Protein AF-A0A7C9FZI3-F1 (afdb_monomer)

Nearest PDB structures (foldseek):
  8s8i-assembly1_m  TM=3.410E-01  e=2.390E+00  Saccharomyces cerevisiae S288C
  3die-assembly1_B  TM=2.657E-01  e=6.035E+00  Staphylococcus aureus

Organism: NCBI:txid2654236

Radius of gyration: 15.83 Å; Cα contacts (8 Å, |Δi|>4): 42; chains: 1; bounding box: 43×38×26 Å

InterPro domains:
  IPR006442 Type II toxin-antitoxin system, antitoxin Phd/YefM [PF02604] (2-38)
  IPR036165 YefM-like superfamily [SSF143120] (2-41)

Sequence (54 aa):
MREQLPDLLNRAAYLHEPTLVTRQGKAVAVLVAVRDWGQHLRMEASSPTCETEG

Mean predicted aligned error: 8.3 Å

Secondary structure (DSSP, 8-state):
-TTTHHHHHHHHHHS---EEEEETTEEEEEE--HHHHHHHHHHHHHS-------

pLDDT: mean 81.98, std 12.7, range [46.44, 94.06]

Solvent-accessible surface area (backbone atoms only — not comparable to full-atom values): 3391 Å² total; per-residue (Å²): 103,85,86,49,43,66,61,53,50,46,37,11,64,75,67,69,38,74,40,80,41,66,58,96,90,36,82,74,49,74,44,62,29,69,67,57,51,58,48,51,54,50,51,60,73,67,47,77,76,81,74,77,78,129

Structure (mmCIF, N/CA/C/O backbone):
data_AF-A0A7C9FZI3-F1
#
_entry.id   AF-A0A7C9FZI3-F1
#
loop_
_atom_site.group_PDB
_atom_site.id
_atom_site.type_symbol
_atom_site.label_atom_id
_atom_site.label_alt_id
_atom_site.label_comp_id
_atom_site.label_asym_id
_atom_site.label_entity_id
_atom_site.label_seq_id
_atom_site.pdbx_PDB_ins_code
_atom_site.Cartn_x
_atom_site.Cartn_y
_atom_site.Cartn_z
_atom_site.occupancy
_atom_site.B_iso_or_equiv
_atom_site.auth_seq_id
_atom_site.auth_comp_id
_atom_site.auth_asym_id
_atom_site.auth_atom_id
_atom_site.pdbx_PDB_model_num
ATOM 1 N N . MET A 1 1 ? -13.625 2.617 5.963 1.00 67.06 1 MET A N 1
ATOM 2 C CA . MET A 1 1 ? -12.886 2.349 4.705 1.00 67.06 1 MET A CA 1
ATOM 3 C C . MET A 1 1 ? -13.454 3.082 3.505 1.00 67.06 1 MET A C 1
ATOM 5 O O . MET A 1 1 ? -12.682 3.786 2.885 1.00 67.06 1 MET A O 1
ATOM 9 N N . ARG A 1 2 ? -14.744 2.953 3.150 1.00 74.38 2 ARG A N 1
ATOM 10 C CA . ARG A 1 2 ?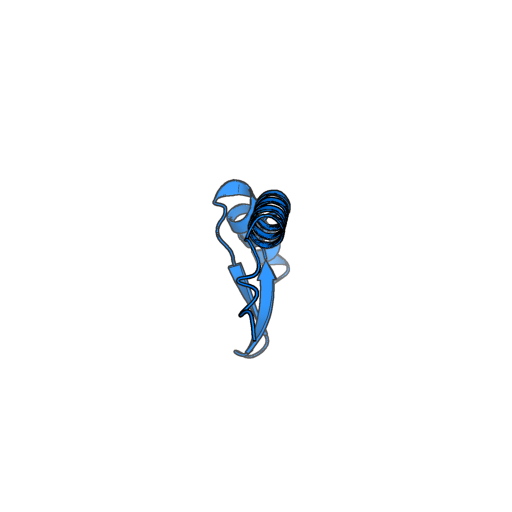 -15.274 3.570 1.915 1.00 74.38 2 ARG A CA 1
ATOM 11 C C . ARG A 1 2 ? -15.065 5.098 1.861 1.00 74.38 2 ARG A C 1
ATOM 13 O O . ARG A 1 2 ? -14.717 5.610 0.810 1.00 74.38 2 ARG A O 1
ATOM 20 N N . GLU A 1 3 ? -15.158 5.775 3.005 1.00 83.25 3 GLU A N 1
ATOM 21 C CA . GLU A 1 3 ? -14.880 7.218 3.153 1.00 83.25 3 GLU A CA 1
ATOM 22 C C . GLU A 1 3 ? -13.384 7.578 3.134 1.00 83.25 3 GLU A C 1
ATOM 24 O O . GLU A 1 3 ? -13.024 8.669 2.725 1.00 83.25 3 GLU A O 1
ATOM 29 N N . GLN A 1 4 ? -12.506 6.655 3.538 1.00 81.88 4 GLN A N 1
ATOM 30 C CA . GLN A 1 4 ? -11.047 6.856 3.606 1.00 81.88 4 GLN A CA 1
ATOM 31 C C . GLN A 1 4 ? -10.325 6.365 2.345 1.00 81.88 4 GLN A C 1
ATOM 33 O O . GLN A 1 4 ? -9.125 6.563 2.192 1.00 81.88 4 GLN A O 1
ATOM 38 N N . LEU A 1 5 ? -11.041 5.684 1.448 1.00 82.69 5 LEU A N 1
ATOM 39 C CA . LEU A 1 5 ? -10.474 5.100 0.240 1.00 82.69 5 LEU A CA 1
ATOM 40 C C . LEU A 1 5 ? -9.802 6.149 -0.667 1.00 82.69 5 LEU A C 1
ATOM 42 O O . LEU A 1 5 ? -8.708 5.850 -1.139 1.00 82.69 5 LEU A O 1
ATOM 46 N N . PRO A 1 6 ? -10.364 7.359 -0.879 1.00 86.44 6 PRO A N 1
ATOM 47 C CA . PRO A 1 6 ? -9.696 8.394 -1.670 1.00 86.44 6 PRO A CA 1
ATOM 48 C C . PRO A 1 6 ? -8.335 8.804 -1.094 1.00 86.44 6 PRO A C 1
ATOM 50 O O . PRO A 1 6 ? -7.354 8.870 -1.830 1.00 86.44 6 PRO A O 1
ATOM 53 N N . ASP A 1 7 ? -8.244 8.995 0.223 1.00 86.62 7 ASP A N 1
ATOM 54 C CA . ASP A 1 7 ? -6.994 9.376 0.889 1.00 86.62 7 ASP A CA 1
ATOM 55 C C . ASP A 1 7 ? -5.947 8.261 0.815 1.00 86.62 7 ASP A C 1
ATOM 57 O O . ASP A 1 7 ? -4.776 8.517 0.541 1.00 86.62 7 ASP A O 1
ATOM 61 N N . LEU A 1 8 ? -6.369 7.008 1.005 1.00 84.75 8 LEU A N 1
ATOM 62 C CA . LEU A 1 8 ? -5.492 5.841 0.880 1.00 84.75 8 LEU A CA 1
ATOM 63 C C . LEU A 1 8 ? -4.946 5.701 -0.547 1.00 84.75 8 LEU A C 1
ATOM 65 O O . LEU A 1 8 ? -3.754 5.459 -0.729 1.00 84.75 8 LEU A O 1
ATOM 69 N N . LEU A 1 9 ? -5.800 5.896 -1.556 1.00 85.25 9 LEU A N 1
ATOM 70 C CA . LEU A 1 9 ? -5.391 5.897 -2.960 1.00 85.25 9 LEU A CA 1
ATOM 71 C C . LEU A 1 9 ? -4.420 7.041 -3.257 1.00 85.25 9 LEU A C 1
ATOM 73 O O . LEU A 1 9 ? -3.421 6.811 -3.933 1.00 85.25 9 LEU A O 1
ATOM 77 N N . ASN A 1 10 ? -4.660 8.237 -2.713 1.00 85.94 10 ASN A N 1
ATOM 78 C CA . ASN A 1 10 ? -3.760 9.371 -2.896 1.00 85.94 10 ASN A CA 1
ATOM 79 C C . ASN A 1 10 ? -2.373 9.114 -2.295 1.00 85.94 10 ASN A C 1
ATOM 81 O O . ASN A 1 10 ? -1.365 9.389 -2.943 1.00 85.94 10 ASN A O 1
ATOM 85 N N . ARG A 1 11 ? -2.302 8.543 -1.088 1.00 83.81 11 ARG A N 1
ATOM 86 C CA . ARG A 1 11 ? -1.022 8.196 -0.447 1.00 83.81 11 ARG A CA 1
ATOM 87 C C . ARG A 1 11 ? -0.253 7.141 -1.237 1.00 83.81 11 ARG A C 1
ATOM 89 O O . ARG A 1 11 ? 0.929 7.328 -1.511 1.00 83.81 11 ARG A O 1
ATOM 96 N N . ALA A 1 12 ? -0.932 6.083 -1.673 1.00 84.81 12 ALA A N 1
ATOM 97 C CA . ALA A 1 12 ? -0.293 5.040 -2.466 1.00 84.81 12 ALA A CA 1
ATOM 98 C C . ALA A 1 12 ? 0.160 5.554 -3.842 1.00 84.81 12 ALA A C 1
ATOM 100 O O . ALA A 1 12 ? 1.261 5.230 -4.269 1.00 84.81 12 ALA A O 1
ATOM 101 N N . ALA A 1 13 ? -0.662 6.354 -4.532 1.00 80.81 13 ALA A N 1
ATOM 102 C CA . ALA A 1 13 ? -0.407 6.766 -5.913 1.00 80.81 13 ALA A CA 1
ATOM 103 C C . ALA A 1 13 ? 0.520 7.983 -6.055 1.00 80.81 13 ALA A C 1
ATOM 105 O O . ALA A 1 13 ? 1.318 8.012 -6.989 1.00 80.81 13 ALA A O 1
ATOM 106 N N . TYR A 1 14 ? 0.407 8.984 -5.175 1.00 81.56 14 TYR A N 1
ATOM 107 C CA . TYR A 1 14 ? 1.155 10.245 -5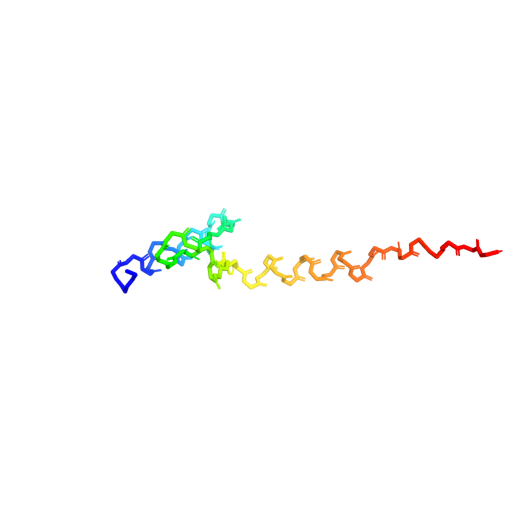.290 1.00 81.56 14 TYR A CA 1
ATOM 108 C C . TYR A 1 14 ? 2.335 10.338 -4.332 1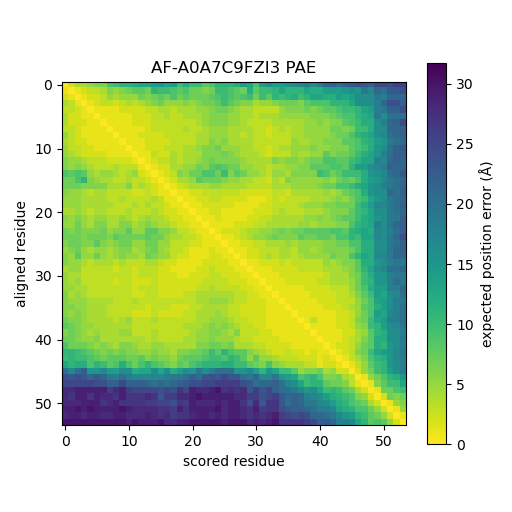.00 81.56 14 TYR A C 1
ATOM 110 O O . TYR A 1 14 ? 3.359 10.916 -4.687 1.00 81.56 14 TYR A O 1
ATOM 118 N N . LEU A 1 15 ? 2.199 9.793 -3.121 1.00 80.25 15 LEU A N 1
ATOM 119 C CA . LEU A 1 15 ? 3.279 9.813 -2.132 1.00 80.25 15 LEU A CA 1
ATOM 120 C C . LEU A 1 15 ? 4.173 8.576 -2.219 1.00 80.25 15 LEU A C 1
ATOM 122 O O . LEU A 1 15 ? 5.158 8.505 -1.491 1.00 80.25 15 LEU A O 1
ATOM 126 N N . HIS A 1 16 ? 3.842 7.623 -3.101 1.00 84.62 16 HIS A N 1
ATOM 127 C CA . HIS A 1 16 ? 4.556 6.352 -3.242 1.00 84.62 16 HIS A CA 1
ATOM 128 C C . HIS A 1 16 ? 4.712 5.624 -1.896 1.00 84.62 16 HIS A C 1
ATOM 130 O O . HIS A 1 16 ? 5.706 4.948 -1.642 1.00 84.62 16 HIS A O 1
ATOM 136 N N . GLU A 1 17 ? 3.730 5.798 -1.004 1.00 87.12 17 GLU A N 1
ATOM 137 C CA . GLU A 1 17 ? 3.776 5.286 0.360 1.00 87.12 17 GLU A CA 1
ATOM 138 C C . GLU A 1 17 ? 2.932 4.003 0.462 1.00 87.12 17 GLU A C 1
ATOM 140 O O . GLU A 1 17 ? 1.696 4.064 0.359 1.00 87.12 17 GLU A O 1
ATOM 145 N N . PRO A 1 18 ? 3.555 2.827 0.683 1.00 87.12 18 PRO A N 1
ATOM 146 C CA . PRO A 1 18 ? 2.824 1.590 0.908 1.00 87.12 18 PRO A CA 1
ATOM 147 C C . PRO A 1 18 ? 1.926 1.729 2.131 1.00 87.12 18 PRO A C 1
ATOM 149 O O . PRO A 1 18 ? 2.392 2.026 3.230 1.00 87.12 18 PRO A O 1
ATOM 152 N N . THR A 1 19 ? 0.629 1.494 1.958 1.00 89.56 19 THR A N 1
ATOM 153 C CA . THR A 1 19 ? -0.334 1.672 3.045 1.00 89.56 19 THR A CA 1
ATOM 154 C C . THR A 1 19 ? -0.929 0.340 3.475 1.00 89.56 19 THR A C 1
ATOM 156 O O . THR A 1 19 ? -1.540 -0.377 2.681 1.00 89.56 19 THR A O 1
ATOM 159 N N . LEU A 1 20 ? -0.772 0.009 4.757 1.00 90.31 20 LEU A N 1
ATOM 160 C CA . LEU A 1 20 ? -1.327 -1.205 5.343 1.00 90.31 20 LEU A CA 1
ATOM 161 C C . LEU A 1 20 ? -2.836 -1.056 5.564 1.00 90.31 20 LEU A C 1
ATOM 163 O O . LEU A 1 20 ? -3.295 -0.164 6.276 1.00 90.31 20 LEU A O 1
ATOM 167 N N . VAL A 1 21 ? -3.609 -1.978 5.003 1.00 88.88 21 VAL A N 1
ATOM 168 C CA . VAL A 1 21 ? -5.044 -2.094 5.256 1.00 88.88 21 VAL A CA 1
ATOM 169 C C . VAL A 1 21 ? -5.256 -3.125 6.355 1.00 88.88 21 VAL A C 1
ATOM 171 O O . VAL A 1 21 ? -4.881 -4.293 6.216 1.00 88.88 21 VAL A O 1
ATOM 174 N N . THR A 1 22 ? -5.886 -2.698 7.450 1.00 89.88 22 THR A N 1
ATOM 175 C CA . THR A 1 22 ? -6.203 -3.561 8.590 1.00 89.88 22 THR A CA 1
ATOM 176 C C . THR A 1 22 ? -7.710 -3.766 8.742 1.00 89.88 22 THR A C 1
ATOM 178 O O . THR A 1 22 ? -8.521 -2.876 8.481 1.00 89.88 22 THR A O 1
ATOM 181 N N . ARG A 1 23 ? -8.109 -4.962 9.181 1.00 88.31 23 ARG A N 1
ATOM 182 C CA . ARG A 1 23 ? -9.484 -5.303 9.559 1.00 88.31 23 ARG A CA 1
ATOM 183 C C . ARG A 1 23 ? -9.449 -5.987 10.919 1.00 88.31 23 ARG A C 1
ATOM 185 O O . ARG A 1 23 ? -8.748 -6.978 11.084 1.00 88.31 23 ARG A O 1
ATOM 192 N N . GLN A 1 24 ? -10.191 -5.453 11.894 1.00 90.38 24 GLN A N 1
ATOM 193 C CA . GLN A 1 24 ? -10.202 -5.960 13.279 1.00 90.38 24 GLN A CA 1
ATOM 194 C C . GLN A 1 24 ? -8.785 -6.067 13.885 1.00 90.38 24 GLN A C 1
ATOM 196 O O . GLN A 1 24 ? -8.438 -7.064 14.512 1.00 90.38 24 GLN A O 1
ATOM 201 N N . GLY A 1 25 ? -7.939 -5.061 13.633 1.00 89.00 25 GLY A N 1
ATOM 202 C CA . GLY A 1 25 ? -6.554 -5.020 14.121 1.00 89.00 25 GLY A CA 1
ATOM 203 C C . GLY A 1 25 ? -5.577 -5.952 13.396 1.00 89.00 25 GLY A C 1
ATOM 204 O O . GLY A 1 25 ? -4.390 -5.933 13.699 1.00 89.00 25 GLY A O 1
ATOM 205 N N . LYS A 1 26 ? -6.040 -6.745 12.422 1.00 91.62 26 LYS A N 1
ATOM 206 C CA . LYS A 1 26 ? -5.191 -7.638 11.626 1.00 91.62 26 LYS A CA 1
ATOM 207 C C . LYS A 1 26 ? -4.892 -7.022 10.268 1.00 91.62 26 LYS A C 1
ATOM 209 O O . LYS A 1 26 ? -5.800 -6.513 9.614 1.00 91.62 26 LYS A O 1
ATOM 214 N N . ALA A 1 27 ? -3.638 -7.091 9.836 1.00 92.38 27 ALA A N 1
ATOM 215 C CA . ALA A 1 27 ? -3.253 -6.775 8.465 1.00 92.38 27 ALA A CA 1
ATOM 216 C C . ALA A 1 27 ? -3.955 -7.730 7.490 1.00 92.38 27 ALA A C 1
ATOM 218 O O . ALA A 1 27 ? -3.901 -8.944 7.678 1.00 92.38 27 ALA A O 1
ATOM 219 N N . VAL A 1 28 ? -4.623 -7.186 6.470 1.00 94.06 28 VAL A N 1
ATOM 220 C CA . VAL A 1 28 ? -5.325 -7.989 5.451 1.00 94.06 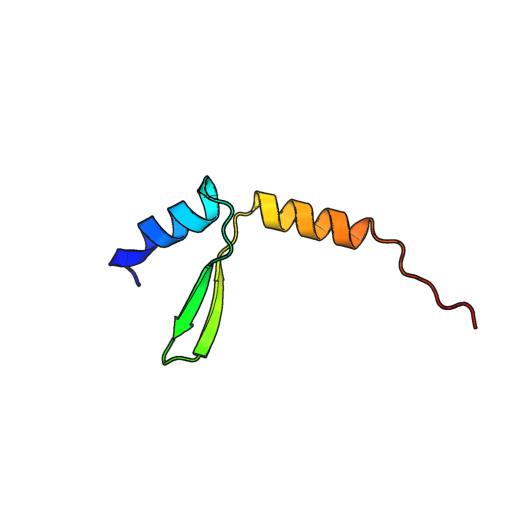28 VAL A CA 1
ATOM 221 C C . VAL A 1 28 ? -4.889 -7.674 4.024 1.00 94.06 28 VAL A C 1
ATOM 223 O O . VAL A 1 28 ? -5.067 -8.516 3.151 1.00 94.06 28 VAL A O 1
ATOM 226 N N . ALA A 1 29 ? -4.328 -6.491 3.773 1.00 91.50 29 ALA A N 1
ATOM 227 C CA . ALA A 1 29 ? -3.780 -6.121 2.471 1.00 91.50 29 ALA A CA 1
ATOM 228 C C . ALA A 1 29 ? -2.766 -4.978 2.606 1.00 91.50 29 ALA A C 1
ATOM 230 O O . ALA A 1 29 ? -2.757 -4.260 3.606 1.00 91.50 29 ALA A O 1
ATOM 231 N N . VAL A 1 30 ? -1.955 -4.784 1.568 1.00 91.06 30 VAL A N 1
ATOM 232 C CA . VAL A 1 30 ? -1.103 -3.604 1.392 1.00 91.06 30 VAL A CA 1
ATOM 233 C C . VAL A 1 30 ? -1.505 -2.935 0.084 1.00 91.06 30 VAL A C 1
ATOM 235 O O . VAL A 1 30 ? -1.641 -3.599 -0.941 1.00 91.06 30 VAL A O 1
ATOM 238 N N . LEU A 1 31 ? -1.721 -1.626 0.131 1.00 91.06 31 LEU A N 1
ATOM 239 C CA . LEU A 1 31 ? -1.982 -0.802 -1.039 1.00 91.06 31 LEU A CA 1
ATOM 240 C C . LEU A 1 31 ? -0.670 -0.156 -1.494 1.00 91.06 31 LEU A C 1
ATOM 242 O O . LEU A 1 31 ? -0.004 0.505 -0.701 1.00 91.06 31 LEU A O 1
ATOM 246 N N . VAL A 1 32 ? -0.322 -0.335 -2.765 1.00 92.25 32 VAL A N 1
ATOM 247 C CA . VAL A 1 32 ? 0.875 0.230 -3.408 1.00 92.25 32 VAL A CA 1
ATOM 248 C C . VAL A 1 32 ? 0.516 0.765 -4.791 1.00 92.25 32 VAL A C 1
ATOM 250 O O . VAL A 1 32 ? -0.444 0.288 -5.405 1.00 92.25 32 VAL A O 1
ATOM 253 N N . ALA A 1 33 ? 1.281 1.725 -5.315 1.00 91.50 33 ALA A N 1
ATOM 254 C CA . ALA A 1 33 ? 1.138 2.099 -6.716 1.00 91.50 33 ALA A CA 1
ATOM 255 C C . ALA A 1 33 ? 1.576 0.944 -7.625 1.00 91.50 33 ALA A C 1
ATOM 257 O O . ALA A 1 33 ? 2.602 0.298 -7.406 1.00 91.50 33 ALA A O 1
ATOM 258 N N . VAL A 1 34 ? 0.834 0.741 -8.716 1.00 89.75 34 VAL A N 1
ATOM 259 C CA . VAL A 1 34 ? 1.151 -0.279 -9.731 1.00 89.75 34 VAL A CA 1
ATOM 260 C C . VAL A 1 34 ? 2.558 -0.082 -10.304 1.00 89.75 34 VAL A C 1
ATOM 262 O O . VAL A 1 34 ? 3.263 -1.055 -10.563 1.00 89.75 34 VAL A O 1
ATOM 265 N N . ARG A 1 35 ? 2.989 1.175 -10.474 1.00 89.50 35 ARG A N 1
ATOM 266 C CA . ARG A 1 35 ? 4.338 1.511 -10.945 1.00 89.50 35 ARG A CA 1
ATOM 267 C C . ARG A 1 35 ? 5.416 0.982 -9.998 1.00 89.50 35 ARG A C 1
ATOM 269 O O . ARG A 1 35 ? 6.376 0.380 -10.474 1.00 89.50 35 ARG A O 1
ATOM 276 N N . ASP A 1 36 ? 5.234 1.186 -8.697 1.00 89.56 36 ASP A N 1
ATOM 277 C CA . ASP A 1 36 ? 6.207 0.804 -7.670 1.00 89.56 36 ASP A CA 1
ATOM 278 C C . ASP A 1 36 ? 6.279 -0.716 -7.551 1.00 89.56 36 ASP A C 1
ATOM 280 O O . ASP A 1 36 ? 7.365 -1.292 -7.526 1.00 89.56 36 ASP A O 1
ATOM 284 N N . TRP A 1 37 ? 5.122 -1.381 -7.614 1.00 90.69 37 TRP A N 1
ATOM 285 C CA . TRP A 1 37 ? 5.060 -2.837 -7.690 1.00 90.69 37 TRP A CA 1
ATOM 286 C C . TRP A 1 37 ? 5.788 -3.382 -8.927 1.00 90.69 37 TRP A C 1
ATOM 288 O O . TRP A 1 37 ? 6.618 -4.282 -8.828 1.00 90.69 37 TRP A O 1
ATOM 298 N N . GLY A 1 38 ? 5.553 -2.788 -10.100 1.00 91.88 38 GLY A N 1
ATOM 299 C CA . GLY A 1 38 ? 6.237 -3.176 -11.334 1.00 91.88 38 GLY A CA 1
ATOM 300 C C . GLY A 1 38 ? 7.741 -2.878 -11.334 1.00 91.88 38 GLY A C 1
ATOM 301 O O . GLY A 1 38 ? 8.488 -3.500 -12.091 1.00 91.88 38 GLY A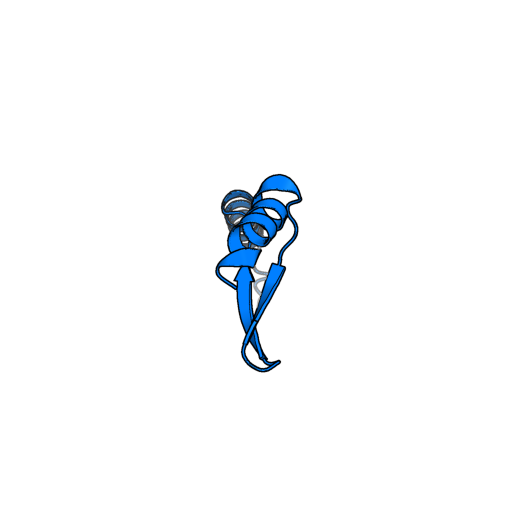 O 1
ATOM 302 N N . GLN A 1 39 ? 8.214 -1.926 -10.529 1.00 89.50 39 GLN A N 1
ATOM 303 C CA . GLN A 1 39 ? 9.643 -1.697 -10.315 1.00 89.50 39 GLN A CA 1
ATOM 304 C C . GLN A 1 39 ? 10.235 -2.751 -9.377 1.00 89.50 39 GLN A C 1
ATOM 306 O O . GLN A 1 39 ? 11.278 -3.312 -9.700 1.00 89.50 39 GLN A O 1
ATOM 311 N N . HIS A 1 40 ? 9.552 -3.062 -8.275 1.00 88.69 40 HIS A N 1
ATOM 312 C CA 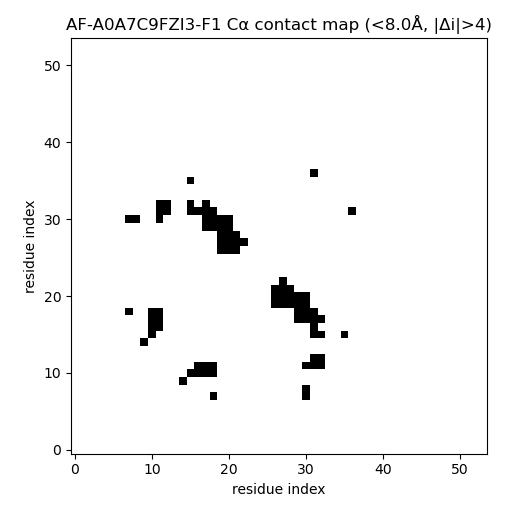. HIS A 1 40 ? 9.965 -4.104 -7.339 1.00 88.69 40 HIS A CA 1
ATOM 313 C C . HIS A 1 40 ? 10.124 -5.463 -8.033 1.00 88.69 40 HIS A C 1
ATOM 315 O O . HIS A 1 40 ? 11.193 -6.058 -7.957 1.00 88.69 40 HIS A O 1
ATOM 321 N N . LEU A 1 41 ? 9.130 -5.885 -8.822 1.00 91.25 41 LEU A N 1
ATOM 322 C CA . LEU A 1 41 ? 9.204 -7.133 -9.591 1.00 91.25 41 LEU A CA 1
ATOM 323 C C . LEU A 1 41 ? 10.386 -7.162 -10.568 1.00 91.25 41 LEU A C 1
ATOM 325 O O . LEU A 1 41 ? 11.019 -8.198 -10.753 1.00 91.25 41 LEU A O 1
ATOM 329 N N . ARG A 1 42 ? 10.706 -6.024 -11.197 1.00 90.62 42 ARG A N 1
ATOM 330 C CA . ARG A 1 42 ? 11.877 -5.919 -12.077 1.00 90.62 42 ARG A CA 1
ATOM 331 C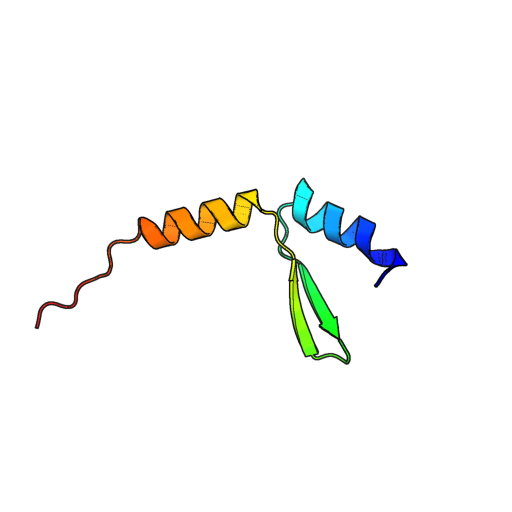 C . ARG A 1 42 ? 13.182 -6.038 -11.299 1.00 90.62 42 ARG A C 1
ATOM 333 O O . ARG A 1 42 ? 14.092 -6.694 -11.788 1.00 90.62 42 ARG A O 1
ATOM 340 N N . MET A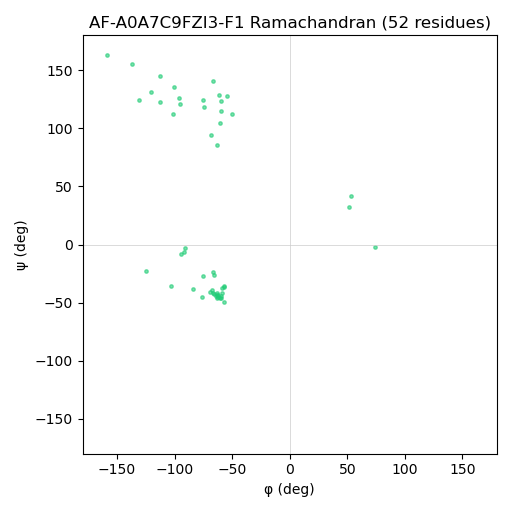 1 43 ? 13.261 -5.444 -10.108 1.00 89.00 43 MET A N 1
ATOM 341 C CA . MET A 1 43 ? 14.428 -5.565 -9.231 1.00 89.00 43 MET A CA 1
ATOM 342 C C . MET A 1 43 ? 14.635 -7.007 -8.764 1.00 89.00 43 MET A C 1
ATOM 344 O O . MET A 1 43 ? 15.758 -7.501 -8.841 1.00 89.00 43 MET A O 1
ATOM 348 N N . GLU A 1 44 ? 13.569 -7.700 -8.359 1.00 89.00 44 GLU A N 1
ATOM 349 C CA . GLU A 1 44 ? 13.640 -9.120 -7.998 1.00 89.00 44 GLU A CA 1
ATOM 350 C C . GLU A 1 44 ? 14.072 -9.983 -9.186 1.00 89.00 44 GLU A C 1
ATOM 352 O O . GLU A 1 44 ? 14.993 -10.780 -9.056 1.00 89.00 44 GLU A O 1
ATOM 357 N N . ALA A 1 45 ? 13.496 -9.764 -10.372 1.00 80.44 45 ALA A N 1
ATOM 358 C CA . ALA A 1 45 ? 13.872 -10.499 -11.580 1.00 80.44 45 ALA A CA 1
ATOM 359 C C . ALA A 1 45 ? 15.314 -10.224 -12.050 1.00 80.44 45 ALA A C 1
ATOM 361 O O . ALA A 1 45 ? 15.912 -11.055 -12.727 1.00 80.44 45 ALA A O 1
ATOM 362 N N . SER A 1 46 ? 15.866 -9.052 -11.723 1.00 71.56 46 SER A N 1
ATOM 363 C CA . SER A 1 46 ? 17.247 -8.664 -12.044 1.00 71.56 46 SER A CA 1
ATOM 364 C C . SER A 1 46 ? 18.255 -9.008 -10.948 1.00 71.56 46 SER A C 1
ATOM 366 O O . SER A 1 46 ? 19.454 -8.803 -11.136 1.00 71.56 46 SER A O 1
ATOM 368 N N . SER A 1 47 ? 17.783 -9.492 -9.797 1.00 60.00 47 SER A N 1
ATOM 369 C CA . SER A 1 47 ? 18.662 -9.935 -8.724 1.00 60.00 47 SER A CA 1
ATOM 370 C C . SER A 1 47 ? 19.253 -11.276 -9.152 1.00 60.00 47 SER A C 1
ATOM 372 O O . SER A 1 47 ? 18.482 -12.213 -9.363 1.00 60.00 47 SER A O 1
ATOM 374 N N . PRO A 1 48 ? 20.584 -11.405 -9.318 1.00 59.69 48 PRO A N 1
ATOM 375 C CA . PRO A 1 48 ? 21.177 -12.708 -9.547 1.00 59.69 48 PRO A CA 1
ATOM 376 C C . PRO A 1 48 ? 20.817 -13.560 -8.336 1.00 59.69 48 PRO A C 1
ATOM 378 O O . PRO A 1 48 ? 21.205 -13.252 -7.206 1.00 59.69 48 PRO A O 1
ATOM 381 N N . THR A 1 49 ? 20.029 -14.608 -8.560 1.00 60.47 49 THR A N 1
ATOM 382 C CA . THR A 1 49 ? 19.962 -15.725 -7.631 1.00 60.47 49 THR A CA 1
ATOM 383 C C . THR A 1 49 ? 21.404 -16.119 -7.366 1.00 60.47 49 THR A C 1
ATOM 385 O O . THR A 1 49 ? 22.112 -16.520 -8.286 1.00 60.47 49 THR A O 1
ATOM 388 N N . CYS A 1 50 ? 21.864 -15.907 -6.134 1.00 52.84 50 CYS A N 1
ATOM 389 C CA . CYS A 1 50 ? 23.113 -16.468 -5.656 1.00 52.84 50 CYS A CA 1
ATOM 390 C C . CYS A 1 50 ? 22.904 -17.983 -5.683 1.00 52.84 50 CYS A C 1
ATOM 392 O O . CYS A 1 50 ? 22.397 -18.568 -4.725 1.00 52.84 50 CYS A O 1
ATOM 394 N N . GLU A 1 51 ? 23.158 -18.593 -6.840 1.00 53.25 51 GLU A N 1
ATOM 395 C CA . GLU A 1 51 ? 23.268 -20.032 -6.969 1.00 53.25 51 GLU A CA 1
ATOM 396 C C . GLU A 1 51 ? 24.423 -20.412 -6.055 1.00 53.25 51 GLU A C 1
ATOM 398 O O . GLU A 1 51 ? 25.586 -20.097 -6.295 1.00 53.25 51 GLU A O 1
ATOM 403 N N . THR A 1 52 ? 24.061 -20.979 -4.910 1.00 53.44 52 THR A N 1
ATOM 404 C CA . THR A 1 52 ? 25.014 -21.628 -4.026 1.00 53.44 52 THR A CA 1
ATOM 405 C C . THR A 1 52 ? 25.460 -22.867 -4.789 1.00 53.44 52 THR A C 1
ATOM 407 O O . THR A 1 52 ? 24.742 -23.865 -4.813 1.00 53.44 52 THR A O 1
ATOM 410 N N . GLU A 1 53 ? 26.575 -22.746 -5.512 1.00 49.41 53 GLU A N 1
ATOM 411 C CA . GLU A 1 53 ? 27.260 -23.881 -6.123 1.00 49.41 53 GLU A CA 1
ATOM 41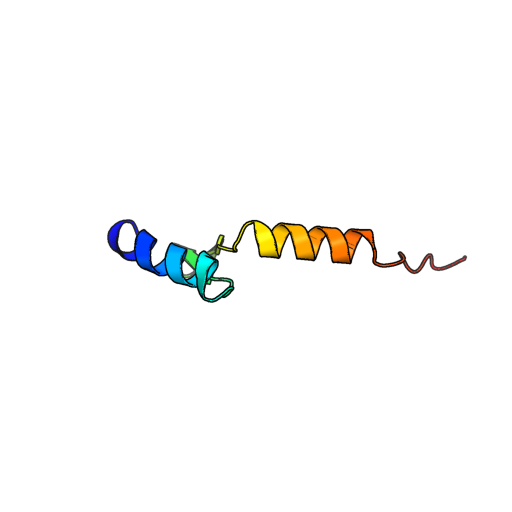2 C C . GLU A 1 53 ? 27.549 -24.914 -5.022 1.00 49.41 53 GLU A C 1
ATOM 414 O O . GLU A 1 53 ? 28.034 -24.568 -3.939 1.00 49.41 53 GLU A O 1
ATOM 419 N N . GLY A 1 54 ? 27.129 -26.155 -5.281 1.00 46.44 54 GLY A N 1
ATOM 420 C CA . GLY A 1 54 ? 27.348 -27.313 -4.413 1.00 46.44 54 GLY A CA 1
ATOM 421 C C . GLY A 1 54 ? 28.725 -27.940 -4.564 1.00 46.44 54 GLY A C 1
ATOM 422 O O . GLY A 1 54 ? 29.487 -27.530 -5.467 1.00 46.44 54 GLY A O 1
#

Foldseek 3Di:
DVVCVVVLCCCQAPVQDWDFDDDPNHTDDIRHDPVVVVVVVVVVVPPPPPPPDD